Protein AF-A0A382W3X2-F1 (afdb_monomer)

InterPro domains:
  IPR037257 Type II secretion system protein GspE, N-terminal superfamily [SSF160246] (9-71)

Organism: NCBI:txid408172

Radius of gyration: 11.91 Å; Cα contacts (8 Å, |Δi|>4): 45; chains: 1; bounding box: 30×22×30 Å

Mean predicted aligned error: 6.75 Å

Foldseek 3Di:
DPPDDLVVLVVLVVLCCVVVLDPPVCLVVLVVCCVVVVHGSVVSCVVVVSDDPVVSVVSCCVVVVDDPPPD

Secondary structure (DSSP, 8-state):
-----HHHHHHHHHHHHHTTSS-TTHHHHHHHHHHHTT--HHHHHHHTTS--HHHHHHHHHHHH-------

Sequence (71 aa):
MLKISRESEVNLINILIDQDVISGKDLSSIKKLSIEGEKSQLEAVFELKLTDEDKILDLLVKDQSLEIIDL

pLDDT: mean 79.29, std 13.74, range [39.28, 91.38]

Solvent-accessible surface area (backbone atoms only — not comparable to full-atom values): 4256 Å² total; per-residue (Å²): 132,88,89,67,53,75,67,57,46,54,51,49,54,50,50,34,38,76,70,69,56,40,54,80,73,51,49,57,54,21,51,48,45,11,64,77,63,78,42,51,52,66,57,29,35,48,74,69,62,58,55,54,70,68,59,53,50,53,46,48,35,70,73,65,73,45,79,85,77,85,127

Nearest PDB structures (foldseek):
  5htl-assembly1_B  TM=8.077E-01  e=1.769E-01  Vibrio cholerae
  6ejf-assembly1_M  TM=7.632E-01  e=3.793E+00  Thermus thermophilus HB8
  2fus-assembly1_A-2  TM=7.088E-01  e=2.606E+00  Escherichia coli
  7lko-assembly2_A  TM=6.879E-01  e=4.298E+00  Xanthomonas citri pv. citri str. 306
  7lkm-assembly2_B  TM=6.746E-01  e=4.576E+00  Xanthomonas citri pv. citri str. 306

Structure (mmCIF, N/CA/C/O backbone):
data_AF-A0A382W3X2-F1
#
_entry.id   AF-A0A382W3X2-F1
#
loop_
_atom_site.group_PDB
_atom_site.id
_atom_site.type_symbol
_atom_site.label_atom_id
_atom_site.label_alt_id
_atom_site.label_comp_id
_atom_site.label_asym_id
_atom_site.label_entity_id
_atom_site.label_seq_id
_atom_site.pdbx_PDB_ins_code
_atom_site.Cartn_x
_atom_site.Cartn_y
_atom_site.Cartn_z
_atom_site.occupancy
_atom_site.B_iso_or_equiv
_atom_site.auth_seq_id
_atom_site.auth_comp_id
_atom_site.auth_asym_id
_atom_site.auth_atom_id
_atom_site.pdbx_PDB_model_num
ATOM 1 N N . MET A 1 1 ? 11.071 -9.838 3.883 1.00 50.75 1 MET A N 1
ATOM 2 C CA . MET A 1 1 ? 10.602 -8.461 4.156 1.00 50.75 1 MET A CA 1
ATOM 3 C C . MET A 1 1 ? 11.409 -7.499 3.311 1.00 50.75 1 MET A C 1
ATOM 5 O O . MET A 1 1 ? 12.579 -7.264 3.606 1.00 50.75 1 MET A O 1
ATOM 9 N N . LEU A 1 2 ? 10.800 -7.012 2.232 1.00 55.12 2 LEU A N 1
ATOM 10 C CA . LEU A 1 2 ? 11.353 -5.981 1.359 1.00 55.12 2 LEU A CA 1
ATOM 11 C C . LEU A 1 2 ? 11.790 -4.772 2.204 1.00 55.12 2 LEU A C 1
ATOM 13 O O . LEU A 1 2 ? 10.961 -4.085 2.795 1.00 55.12 2 LEU A O 1
ATOM 17 N N . LYS A 1 3 ? 13.101 -4.526 2.304 1.00 54.34 3 LYS A N 1
ATOM 18 C CA . LYS A 1 3 ? 13.634 -3.312 2.938 1.00 54.34 3 LYS A CA 1
ATOM 19 C C . LYS A 1 3 ? 13.542 -2.163 1.939 1.00 54.34 3 LYS A C 1
ATOM 21 O O . LYS A 1 3 ? 14.524 -1.841 1.277 1.00 54.34 3 LYS A O 1
ATOM 26 N N . ILE A 1 4 ? 12.360 -1.572 1.817 1.00 67.81 4 ILE A N 1
ATOM 27 C CA . ILE A 1 4 ? 12.153 -0.378 0.995 1.00 67.81 4 ILE A CA 1
ATOM 28 C C . ILE A 1 4 ? 12.212 0.881 1.860 1.00 67.81 4 ILE A C 1
ATOM 30 O O . ILE A 1 4 ? 11.872 0.865 3.042 1.00 67.81 4 ILE A O 1
ATOM 34 N N . SER A 1 5 ? 12.717 1.972 1.287 1.00 75.19 5 SER A N 1
ATOM 35 C CA . SER A 1 5 ? 12.748 3.263 1.976 1.00 75.19 5 SER A CA 1
ATOM 36 C C . SER A 1 5 ? 11.329 3.824 2.128 1.00 75.19 5 SER A C 1
ATOM 38 O O . SER A 1 5 ? 10.448 3.493 1.335 1.00 75.19 5 SER A O 1
ATOM 40 N N . ARG A 1 6 ? 11.111 4.731 3.091 1.00 74.75 6 ARG A N 1
ATOM 41 C CA . ARG A 1 6 ? 9.809 5.408 3.259 1.00 74.75 6 ARG A CA 1
ATOM 42 C C . ARG A 1 6 ? 9.345 6.123 1.984 1.00 74.75 6 ARG A C 1
ATOM 44 O O . ARG A 1 6 ? 8.155 6.163 1.707 1.00 74.75 6 ARG A O 1
ATOM 51 N N . GLU A 1 7 ? 10.273 6.683 1.210 1.00 78.50 7 GLU A N 1
ATOM 52 C CA . GLU A 1 7 ? 9.967 7.347 -0.063 1.00 78.50 7 GLU A CA 1
ATOM 53 C C . GLU A 1 7 ? 9.510 6.340 -1.127 1.00 78.50 7 GLU A C 1
ATOM 55 O O . GLU A 1 7 ? 8.485 6.542 -1.777 1.00 78.50 7 GLU A O 1
ATOM 60 N N . SER A 1 8 ? 10.222 5.215 -1.243 1.00 77.44 8 SER A N 1
ATOM 61 C CA . SER A 1 8 ? 9.846 4.107 -2.128 1.00 77.44 8 SER A CA 1
ATOM 62 C C . SER A 1 8 ? 8.476 3.529 -1.768 1.00 77.44 8 SER A C 1
ATOM 64 O O . SER A 1 8 ? 7.714 3.166 -2.657 1.00 77.44 8 SER A O 1
ATOM 66 N N . GLU A 1 9 ? 8.145 3.481 -0.478 1.00 81.31 9 GLU A N 1
ATOM 67 C CA . GLU A 1 9 ? 6.834 3.064 0.019 1.00 81.31 9 GLU A CA 1
ATOM 68 C C . GLU A 1 9 ? 5.707 3.971 -0.472 1.00 81.31 9 GLU A C 1
ATOM 70 O O . GLU A 1 9 ? 4.725 3.491 -1.034 1.00 81.31 9 GLU A O 1
ATOM 75 N N . VAL A 1 10 ? 5.860 5.288 -0.301 1.00 83.69 10 VAL A N 1
ATOM 76 C CA . VAL A 1 10 ? 4.864 6.263 -0.765 1.00 83.69 10 VAL A CA 1
ATOM 77 C C . VAL A 1 10 ? 4.692 6.163 -2.278 1.00 83.69 10 VAL A C 1
ATOM 79 O O . VAL A 1 10 ? 3.562 6.189 -2.765 1.00 83.69 10 VAL A O 1
ATOM 82 N N . ASN A 1 11 ? 5.793 6.000 -3.016 1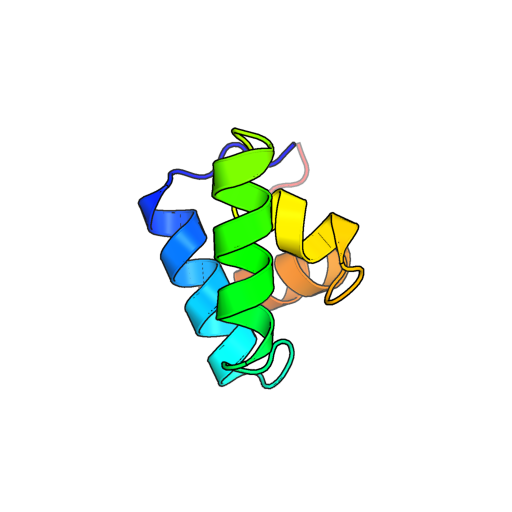.00 82.81 11 ASN A N 1
ATOM 83 C CA . ASN A 1 11 ? 5.734 5.811 -4.460 1.00 82.81 11 ASN A CA 1
ATOM 84 C C . ASN A 1 11 ? 4.956 4.542 -4.835 1.00 82.81 11 ASN A C 1
ATOM 86 O O . ASN A 1 11 ? 4.107 4.577 -5.719 1.00 82.81 11 ASN A O 1
ATOM 90 N N . LEU A 1 12 ? 5.182 3.442 -4.115 1.00 83.94 12 LEU A N 1
ATOM 91 C CA . LEU A 1 12 ? 4.472 2.191 -4.346 1.00 83.94 12 LEU A CA 1
ATOM 92 C C . LEU A 1 12 ? 2.965 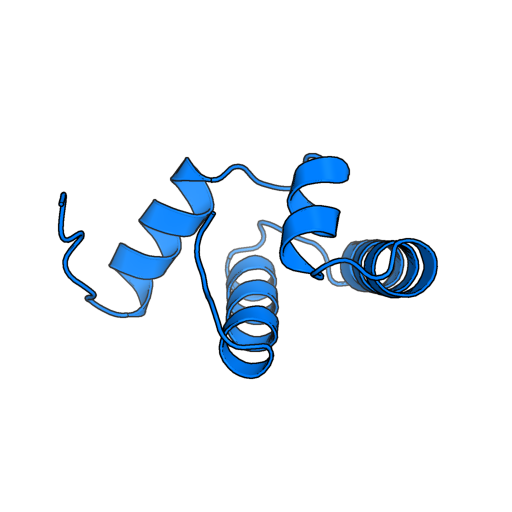2.322 -4.095 1.00 83.94 12 LEU A C 1
ATOM 94 O O . LEU A 1 12 ? 2.162 1.830 -4.880 1.00 83.94 12 LEU A O 1
ATOM 98 N N . ILE A 1 13 ? 2.571 3.021 -3.028 1.00 86.50 13 ILE A N 1
ATOM 99 C CA . ILE A 1 13 ? 1.159 3.302 -2.746 1.00 86.50 13 ILE A CA 1
ATOM 100 C C . ILE A 1 13 ? 0.526 4.124 -3.875 1.00 86.50 13 ILE A C 1
ATOM 102 O O . ILE A 1 13 ? -0.604 3.837 -4.262 1.00 86.50 13 ILE A O 1
ATOM 106 N N . ASN A 1 14 ? 1.244 5.103 -4.432 1.00 85.94 14 ASN A N 1
ATOM 107 C CA . ASN A 1 14 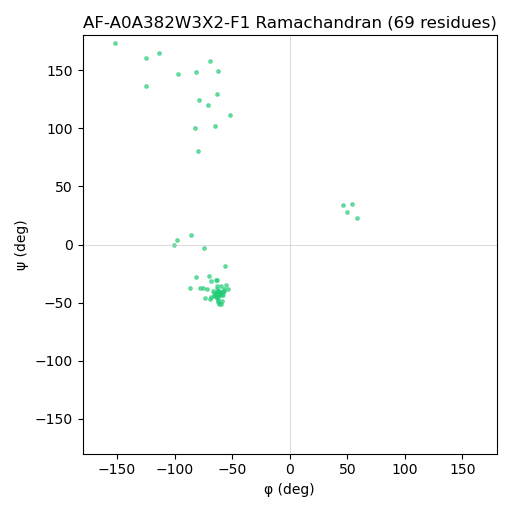? 0.753 5.873 -5.578 1.00 85.94 14 ASN A CA 1
ATOM 108 C C . ASN A 1 14 ? 0.579 4.989 -6.821 1.00 85.94 14 ASN A C 1
ATOM 110 O O . ASN A 1 14 ? -0.480 5.036 -7.435 1.00 85.94 14 ASN A O 1
ATOM 114 N N . ILE A 1 15 ? 1.549 4.119 -7.130 1.00 85.31 15 ILE A N 1
ATOM 115 C CA . ILE A 1 15 ? 1.441 3.151 -8.238 1.00 85.31 15 ILE A CA 1
ATOM 116 C C . ILE A 1 15 ? 0.221 2.245 -8.041 1.00 85.31 15 ILE A C 1
ATOM 118 O O 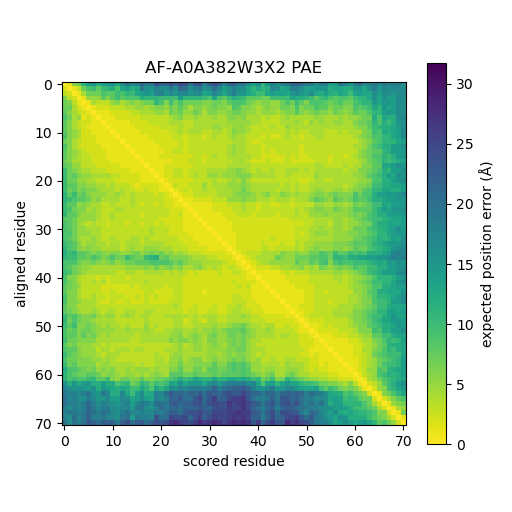. ILE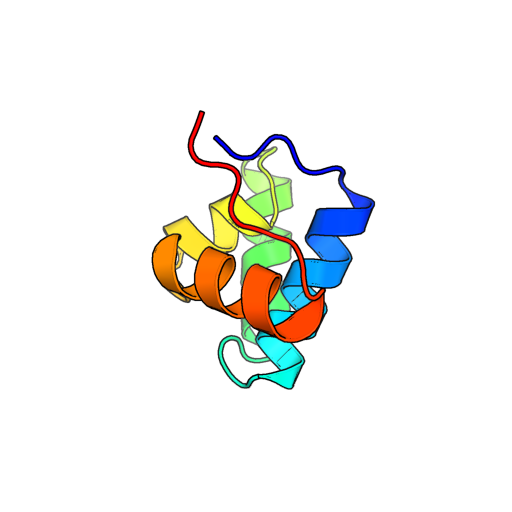 A 1 15 ? -0.544 2.013 -8.971 1.00 85.31 15 ILE A O 1
ATOM 122 N N . LEU A 1 16 ? -0.002 1.755 -6.822 1.00 87.50 16 LEU A N 1
ATOM 123 C CA . LEU A 1 16 ? -1.153 0.907 -6.511 1.00 87.50 16 LEU A CA 1
ATOM 124 C C . LEU A 1 16 ? -2.492 1.639 -6.694 1.00 87.50 16 LEU A C 1
ATOM 126 O O . LEU A 1 16 ? -3.481 1.004 -7.057 1.00 87.50 16 LEU A O 1
ATOM 130 N N . ILE A 1 17 ? -2.533 2.955 -6.480 1.00 89.12 17 ILE A N 1
ATOM 131 C CA . ILE A 1 17 ? -3.709 3.782 -6.776 1.00 89.12 17 ILE A CA 1
ATOM 132 C C . ILE A 1 17 ? -3.869 3.974 -8.288 1.00 89.12 17 ILE A C 1
ATOM 134 O O . ILE A 1 17 ? -4.966 3.787 -8.809 1.00 89.12 17 ILE A O 1
ATOM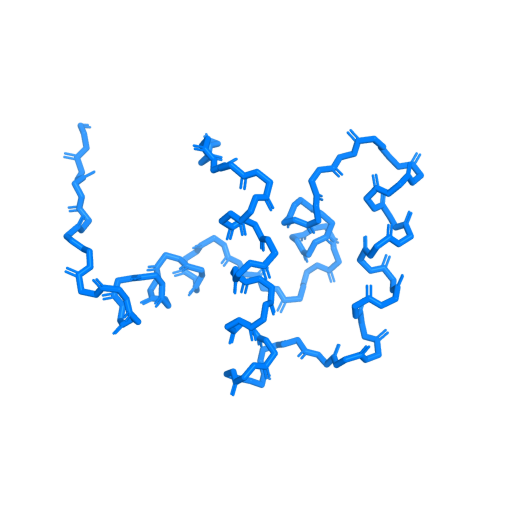 138 N N . ASP A 1 18 ? -2.788 4.291 -9.001 1.00 88.56 18 ASP A N 1
ATOM 139 C CA . ASP A 1 18 ? -2.808 4.513 -10.454 1.00 88.56 18 ASP A CA 1
ATOM 140 C C . ASP A 1 18 ? -3.200 3.249 -11.235 1.00 88.56 18 ASP A C 1
ATOM 142 O O . ASP A 1 18 ? -3.826 3.326 -12.292 1.00 88.56 18 ASP A O 1
ATOM 146 N N . GLN A 1 19 ? -2.861 2.075 -10.698 1.00 85.44 19 GLN A N 1
ATOM 147 C CA . GLN A 1 19 ? -3.236 0.767 -11.241 1.00 85.44 19 GLN A CA 1
ATOM 148 C C . GLN A 1 19 ? -4.618 0.282 -10.764 1.00 85.44 19 GLN A C 1
ATOM 150 O O . GLN A 1 19 ? -4.972 -0.870 -11.015 1.00 85.44 19 GLN A O 1
ATOM 155 N N . ASP A 1 20 ? -5.389 1.131 -10.073 1.00 88.25 20 ASP A N 1
ATOM 156 C CA . ASP A 1 20 ? -6.730 0.835 -9.539 1.00 88.25 20 ASP A CA 1
ATOM 157 C C . ASP A 1 20 ? -6.758 -0.368 -8.563 1.00 88.25 20 ASP A C 1
ATOM 159 O O . ASP A 1 20 ? -7.786 -1.003 -8.344 1.00 88.25 20 ASP A O 1
ATOM 163 N N . VAL A 1 21 ? -5.615 -0.705 -7.951 1.00 88.06 21 VAL A N 1
ATOM 164 C CA . VAL A 1 21 ? -5.515 -1.778 -6.943 1.00 88.06 21 VAL A CA 1
ATOM 165 C C . VAL A 1 21 ? -6.040 -1.295 -5.594 1.00 88.06 21 VAL A C 1
ATOM 167 O O . VAL A 1 21 ? -6.679 -2.051 -4.864 1.00 88.06 21 VAL A O 1
ATOM 170 N N . ILE A 1 22 ? -5.771 -0.031 -5.260 1.00 89.69 22 ILE A N 1
ATOM 171 C CA . ILE A 1 22 ? -6.204 0.601 -4.013 1.00 89.69 22 ILE A CA 1
ATOM 172 C C . ILE A 1 22 ? -6.989 1.868 -4.342 1.00 89.69 22 ILE A C 1
ATOM 174 O O . ILE A 1 22 ? -6.555 2.684 -5.153 1.00 89.69 22 ILE A O 1
ATOM 178 N N . SER A 1 23 ? -8.112 2.101 -3.662 1.00 88.69 23 SER A N 1
ATOM 179 C CA . SER A 1 23 ? -8.825 3.368 -3.804 1.00 88.69 23 SER A CA 1
ATOM 180 C C . SER A 1 23 ? -8.189 4.459 -2.941 1.00 88.69 23 SER A C 1
ATOM 182 O O . SER A 1 23 ? -7.762 4.224 -1.810 1.00 88.69 23 SER A O 1
ATOM 184 N N . GLY A 1 24 ? -8.245 5.716 -3.390 1.00 85.31 24 GLY A N 1
ATOM 185 C CA . GLY A 1 24 ? -7.847 6.863 -2.562 1.00 85.31 24 GLY A CA 1
ATOM 186 C C . GLY A 1 24 ? -8.605 6.962 -1.224 1.00 85.31 24 GLY A C 1
ATOM 187 O O . GLY A 1 24 ? -8.130 7.606 -0.292 1.00 85.31 24 GLY A O 1
ATOM 188 N N . LYS A 1 25 ? -9.761 6.295 -1.094 1.00 88.12 25 LYS A N 1
ATOM 189 C CA . LYS A 1 25 ? -10.491 6.153 0.178 1.00 88.12 25 LYS A CA 1
ATOM 190 C C . LYS A 1 25 ? -9.792 5.198 1.148 1.00 88.12 25 LYS A C 1
ATOM 192 O O . LYS A 1 25 ? -9.742 5.474 2.346 1.00 88.12 25 LYS A O 1
ATOM 197 N N . ASP A 1 26 ? -9.218 4.117 0.632 1.00 90.06 26 ASP A N 1
ATOM 198 C CA . ASP A 1 26 ? -8.488 3.126 1.424 1.00 90.06 26 ASP A CA 1
ATOM 199 C C . ASP A 1 26 ? -7.165 3.700 1.938 1.00 90.06 26 ASP A C 1
ATOM 201 O O . ASP A 1 26 ? -6.718 3.343 3.027 1.00 90.06 26 ASP A O 1
ATOM 205 N N . LEU A 1 27 ? -6.586 4.679 1.228 1.00 88.62 27 LEU A N 1
ATOM 206 C CA . LEU A 1 27 ? -5.386 5.404 1.658 1.00 88.62 27 LEU A CA 1
ATOM 207 C C . LEU A 1 27 ? -5.529 6.004 3.065 1.00 88.62 27 LEU A C 1
ATOM 209 O O . LEU A 1 27 ? -4.571 5.998 3.841 1.00 88.62 27 LEU A O 1
ATOM 213 N N . SER A 1 28 ? -6.712 6.522 3.411 1.00 89.44 28 SER A N 1
ATOM 214 C CA . SER A 1 28 ? -6.976 7.048 4.754 1.00 89.44 28 SER A CA 1
ATOM 215 C C . SER A 1 28 ? -6.903 5.950 5.817 1.00 89.44 28 SER A C 1
ATOM 217 O O . SER A 1 28 ? -6.296 6.164 6.866 1.00 89.44 28 SER A O 1
ATOM 219 N N . SER A 1 29 ? -7.461 4.771 5.530 1.00 91.19 29 SER A N 1
ATOM 220 C CA . SER A 1 29 ? -7.398 3.599 6.411 1.00 91.19 29 SER A CA 1
ATOM 221 C C . SER A 1 29 ? -5.967 3.085 6.554 1.00 91.19 29 SER A C 1
ATOM 223 O O . SER A 1 29 ? -5.519 2.855 7.674 1.00 91.19 29 SER A O 1
ATOM 225 N N . ILE A 1 30 ? -5.223 2.995 5.446 1.00 90.00 30 ILE A N 1
ATOM 226 C CA . ILE A 1 30 ? -3.814 2.573 5.413 1.00 90.00 30 ILE A CA 1
ATOM 227 C C . ILE A 1 30 ? -2.951 3.504 6.270 1.00 90.00 30 ILE A C 1
ATOM 229 O O . ILE A 1 30 ? -2.216 3.043 7.140 1.00 90.00 30 ILE A O 1
ATOM 233 N N . LYS A 1 31 ? -3.060 4.826 6.064 1.00 89.44 31 LYS A N 1
ATOM 234 C CA . LYS A 1 31 ? -2.315 5.824 6.851 1.00 89.44 31 LYS A CA 1
ATOM 235 C C . LYS A 1 31 ? -2.641 5.723 8.333 1.00 89.44 31 LYS A C 1
ATOM 237 O O . LYS A 1 31 ? -1.735 5.778 9.157 1.00 89.44 31 LYS A O 1
ATOM 242 N N . LYS A 1 32 ? -3.921 5.560 8.667 1.00 91.38 32 LYS A N 1
ATOM 243 C CA . LYS A 1 32 ? -4.351 5.414 10.055 1.00 91.38 32 LYS A CA 1
ATOM 244 C C . LYS A 1 32 ? -3.747 4.159 10.694 1.00 91.38 32 LYS A C 1
ATOM 246 O O . LYS A 1 32 ? -3.131 4.279 11.745 1.00 91.38 32 LYS A O 1
ATOM 251 N N . LEU A 1 33 ? -3.840 3.003 10.032 1.00 90.75 33 LEU A N 1
ATOM 252 C CA . LEU A 1 33 ? -3.275 1.741 10.524 1.00 90.75 33 LEU A CA 1
ATOM 253 C C . LEU A 1 33 ? -1.746 1.803 10.670 1.00 90.75 33 LEU A C 1
ATOM 255 O O . LEU A 1 33 ? -1.194 1.265 11.626 1.00 90.75 33 LEU A O 1
ATOM 259 N N . SER A 1 34 ? -1.072 2.449 9.715 1.00 87.31 34 SER A N 1
ATOM 260 C CA . SER A 1 34 ? 0.379 2.654 9.725 1.00 87.31 34 SER A CA 1
ATOM 261 C C . SER A 1 34 ? 0.817 3.495 10.926 1.00 87.31 34 SER A C 1
ATOM 263 O O . SER A 1 34 ? 1.751 3.118 11.629 1.00 87.31 34 SER A O 1
ATOM 265 N N . ILE A 1 35 ? 0.099 4.588 11.213 1.00 87.81 35 ILE A N 1
ATOM 266 C CA . ILE A 1 35 ? 0.383 5.458 12.362 1.00 87.81 35 ILE A CA 1
ATOM 267 C C . ILE A 1 35 ? 0.054 4.752 13.683 1.00 87.81 35 ILE A C 1
ATOM 269 O O . ILE A 1 35 ? 0.860 4.787 14.606 1.00 87.81 35 ILE A O 1
ATOM 273 N N . GLU A 1 36 ? -1.115 4.112 13.784 1.00 89.19 36 GLU A N 1
ATOM 274 C CA . GLU A 1 36 ? -1.568 3.452 15.019 1.00 89.19 36 GLU A CA 1
ATOM 275 C C . GLU A 1 36 ? -0.732 2.214 15.369 1.00 89.19 36 GLU A C 1
ATOM 277 O O . GLU A 1 36 ? -0.563 1.906 16.546 1.00 89.19 36 GLU A O 1
ATOM 282 N N . GLY A 1 37 ? -0.214 1.506 14.363 1.00 78.44 37 GLY A N 1
ATOM 283 C CA . GLY A 1 37 ? 0.594 0.301 14.544 1.00 78.44 37 GLY A CA 1
ATOM 284 C C . GLY A 1 37 ? 2.106 0.515 14.469 1.00 78.44 37 GLY A C 1
ATOM 285 O O . GLY A 1 37 ? 2.820 -0.481 14.476 1.00 78.44 37 GLY A O 1
ATOM 286 N N . GLU A 1 38 ? 2.580 1.762 14.328 1.00 83.44 38 GLU A N 1
ATOM 287 C CA . GLU A 1 38 ? 3.991 2.107 14.047 1.00 83.44 38 GLU A CA 1
ATOM 288 C C . GLU A 1 38 ? 4.623 1.262 12.922 1.00 83.44 38 GLU A C 1
ATOM 290 O O . GLU A 1 38 ? 5.814 0.945 12.931 1.00 83.44 38 GLU A O 1
ATOM 295 N N . LYS A 1 39 ? 3.807 0.899 11.934 1.00 87.31 39 LYS A N 1
ATOM 296 C CA .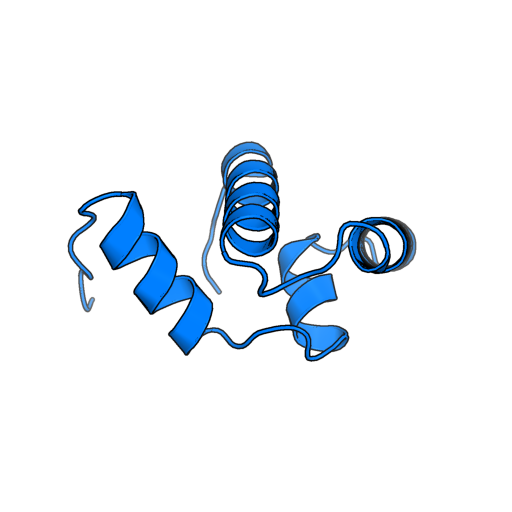 LYS A 1 39 ? 4.168 0.002 10.835 1.00 87.31 39 LYS A CA 1
ATOM 297 C C . LYS A 1 39 ? 4.182 0.733 9.509 1.00 87.31 39 LYS A C 1
ATOM 299 O O . LYS A 1 39 ? 3.656 1.843 9.375 1.00 87.31 39 LYS A O 1
ATOM 304 N N . SER A 1 40 ? 4.786 0.101 8.518 1.00 86.75 40 SER A N 1
ATOM 305 C CA . SER A 1 40 ? 4.800 0.629 7.159 1.00 86.75 40 SER A CA 1
ATOM 306 C C . SER A 1 40 ? 3.367 0.730 6.604 1.00 86.75 40 SER A C 1
ATOM 308 O O . SER A 1 40 ? 2.464 -0.032 6.972 1.00 86.75 40 SER A O 1
ATOM 310 N N . GLN A 1 41 ? 3.128 1.706 5.732 1.00 87.69 41 GLN A N 1
ATOM 311 C CA . GLN A 1 41 ? 1.895 1.774 4.951 1.00 87.69 41 GLN A CA 1
ATOM 312 C C . GLN A 1 41 ? 1.713 0.488 4.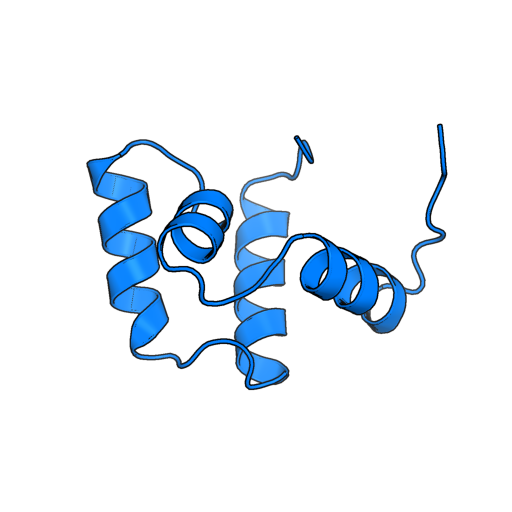146 1.00 87.69 41 GLN A C 1
ATOM 314 O O . GLN A 1 41 ? 0.595 -0.007 4.066 1.00 87.69 41 GLN A O 1
ATOM 319 N N . LEU A 1 42 ? 2.801 -0.077 3.615 1.00 86.31 42 LEU A N 1
ATOM 320 C CA . LEU A 1 42 ? 2.781 -1.342 2.885 1.00 86.31 42 LEU A CA 1
ATOM 321 C C . LEU A 1 42 ? 2.236 -2.501 3.730 1.00 86.31 42 LEU A C 1
ATOM 323 O O . LEU A 1 42 ? 1.333 -3.214 3.294 1.00 86.31 42 LEU A O 1
ATOM 327 N N . GLU A 1 43 ? 2.731 -2.655 4.961 1.00 87.44 43 GLU A N 1
ATOM 328 C CA . GLU A 1 43 ? 2.204 -3.643 5.911 1.00 87.44 43 GLU A CA 1
ATOM 329 C C . GLU A 1 43 ? 0.717 -3.417 6.182 1.00 87.44 43 GLU A C 1
ATOM 331 O O . GLU A 1 43 ? -0.056 -4.371 6.205 1.00 87.44 43 GLU A O 1
ATOM 336 N N . ALA A 1 44 ? 0.289 -2.160 6.319 1.00 90.38 44 ALA A N 1
ATOM 337 C CA . ALA A 1 44 ? -1.125 -1.843 6.465 1.00 90.38 44 ALA A CA 1
ATOM 338 C C . ALA A 1 44 ? -1.956 -2.234 5.226 1.00 90.38 44 ALA A C 1
ATOM 340 O O . ALA A 1 44 ? -3.082 -2.697 5.390 1.00 90.38 44 ALA A O 1
ATOM 341 N N . VAL A 1 45 ? -1.424 -2.112 4.003 1.00 89.25 45 VAL A N 1
ATOM 342 C CA . VAL A 1 45 ? -2.107 -2.587 2.781 1.00 89.25 45 VAL A CA 1
ATOM 343 C C . VAL A 1 45 ? -2.299 -4.104 2.811 1.00 89.25 45 VAL A C 1
ATOM 345 O O . VAL A 1 45 ? -3.400 -4.585 2.526 1.00 89.25 45 VAL A O 1
ATOM 348 N N . PHE A 1 46 ? -1.253 -4.847 3.181 1.00 87.50 46 PHE A N 1
ATOM 349 C CA . PHE A 1 46 ? -1.305 -6.307 3.282 1.00 87.50 46 PHE A CA 1
ATOM 350 C C . PHE A 1 46 ? -2.255 -6.774 4.386 1.00 87.50 46 PHE A C 1
ATOM 352 O O . PHE A 1 46 ? -3.051 -7.688 4.179 1.00 87.50 46 PHE A O 1
ATOM 359 N N . GLU A 1 47 ? -2.240 -6.116 5.547 1.00 88.62 47 GLU A N 1
ATOM 360 C CA . GLU A 1 47 ? -3.174 -6.421 6.635 1.00 88.62 47 GLU A CA 1
ATOM 361 C C . GLU A 1 47 ? -4.631 -6.153 6.255 1.00 88.62 47 GLU A C 1
ATOM 363 O O . GLU A 1 47 ? -5.520 -6.930 6.611 1.00 88.62 47 GLU A O 1
ATOM 368 N N . LEU A 1 48 ? -4.878 -5.078 5.503 1.00 88.94 48 LEU A N 1
ATOM 369 C CA . LEU A 1 48 ? -6.198 -4.767 4.957 1.00 88.94 48 LEU A CA 1
ATOM 370 C C . LEU A 1 48 ? -6.580 -5.670 3.773 1.00 88.94 48 LEU A C 1
ATOM 372 O O . LEU A 1 48 ? -7.704 -5.564 3.282 1.00 88.94 48 LEU A O 1
ATOM 376 N N . LYS A 1 49 ? -5.683 -6.569 3.336 1.00 88.19 49 LYS A N 1
ATOM 377 C CA . LYS A 1 49 ? -5.869 -7.497 2.208 1.00 88.19 49 LYS A CA 1
ATOM 378 C C . LYS A 1 49 ? -6.276 -6.792 0.912 1.00 88.19 49 LYS A C 1
ATOM 380 O O . LYS A 1 49 ? -7.078 -7.311 0.138 1.00 88.19 49 LYS A O 1
ATOM 385 N N . LEU A 1 50 ? -5.748 -5.589 0.699 1.00 88.31 50 LEU A N 1
ATOM 386 C CA . LEU A 1 50 ? -6.025 -4.794 -0.502 1.00 88.31 50 LEU A CA 1
ATOM 387 C C . LEU A 1 50 ? -5.158 -5.249 -1.685 1.00 88.31 50 LEU A C 1
ATOM 389 O O . LEU A 1 50 ? -5.557 -5.132 -2.839 1.00 88.31 50 LEU A O 1
ATOM 393 N N . THR A 1 51 ? -3.976 -5.795 -1.401 1.00 87.38 51 THR A N 1
ATOM 394 C CA . THR A 1 51 ? -3.081 -6.404 -2.387 1.00 87.38 51 THR A CA 1
ATOM 395 C C . THR A 1 51 ? -2.227 -7.481 -1.721 1.00 87.38 51 THR A C 1
ATOM 397 O O . THR A 1 51 ? -2.236 -7.607 -0.496 1.00 87.38 51 THR A O 1
ATOM 400 N N . ASP A 1 52 ? -1.463 -8.207 -2.532 1.00 85.50 52 ASP A N 1
ATOM 401 C CA . ASP A 1 52 ? -0.581 -9.296 -2.117 1.00 85.50 52 ASP A CA 1
ATOM 402 C C . ASP A 1 52 ? 0.852 -9.043 -2.606 1.00 85.50 52 ASP A C 1
ATOM 404 O O . ASP A 1 52 ? 1.078 -8.250 -3.526 1.00 85.50 52 ASP A O 1
ATOM 408 N N . GLU A 1 53 ? 1.829 -9.706 -1.982 1.00 82.69 53 GLU A N 1
ATOM 409 C CA . GLU A 1 53 ? 3.257 -9.517 -2.279 1.00 82.69 53 GLU A CA 1
ATOM 410 C C . GLU A 1 53 ? 3.573 -9.790 -3.757 1.00 82.69 53 GLU A C 1
ATOM 412 O O . GLU A 1 53 ? 4.264 -8.992 -4.387 1.00 82.69 53 GLU A O 1
ATOM 417 N N . ASP A 1 54 ? 2.964 -10.825 -4.344 1.00 84.00 54 ASP A N 1
ATOM 418 C CA . ASP A 1 54 ? 3.140 -11.183 -5.757 1.00 84.00 54 ASP A CA 1
ATOM 419 C C . ASP A 1 54 ? 2.692 -10.066 -6.708 1.00 84.00 54 ASP A C 1
ATOM 421 O O . ASP A 1 54 ? 3.381 -9.755 -7.676 1.00 84.00 54 ASP A O 1
ATOM 425 N N . LYS A 1 55 ? 1.554 -9.417 -6.423 1.00 83.06 55 LYS A N 1
ATOM 426 C CA . LYS A 1 55 ? 1.063 -8.293 -7.238 1.00 83.06 55 LYS A CA 1
ATOM 427 C C . LYS A 1 55 ? 1.980 -7.088 -7.131 1.00 83.06 55 LYS A C 1
ATOM 429 O O . LYS A 1 55 ? 2.203 -6.400 -8.121 1.00 83.06 55 LYS A O 1
ATOM 434 N N . ILE A 1 56 ? 2.481 -6.811 -5.930 1.00 81.88 56 ILE A N 1
ATOM 435 C CA . ILE A 1 56 ? 3.424 -5.713 -5.719 1.00 81.88 56 ILE A CA 1
ATOM 436 C C . ILE A 1 56 ? 4.721 -5.977 -6.478 1.00 81.88 56 ILE A C 1
ATOM 438 O O . ILE A 1 56 ? 5.237 -5.068 -7.127 1.00 81.88 56 ILE A O 1
ATOM 442 N N . LEU A 1 57 ? 5.223 -7.209 -6.418 1.00 80.19 57 LEU A N 1
ATOM 443 C CA . LEU A 1 57 ? 6.420 -7.611 -7.138 1.00 80.19 57 LEU A CA 1
ATOM 444 C C . LEU A 1 57 ? 6.215 -7.480 -8.652 1.00 80.19 57 LEU A C 1
ATOM 446 O O . LEU A 1 57 ? 7.031 -6.845 -9.313 1.00 80.19 57 LEU A O 1
ATOM 450 N N . ASP A 1 58 ? 5.100 -7.987 -9.183 1.00 82.12 58 ASP A N 1
ATOM 451 C CA . ASP A 1 58 ? 4.769 -7.885 -10.610 1.00 82.12 58 ASP A CA 1
ATOM 452 C C . ASP A 1 58 ? 4.660 -6.419 -11.062 1.00 82.12 58 ASP A C 1
ATOM 454 O O . ASP A 1 58 ? 5.214 -6.036 -12.091 1.00 82.12 58 ASP A O 1
ATOM 458 N N . LEU A 1 59 ? 4.036 -5.554 -10.254 1.00 79.56 59 LEU A N 1
ATOM 459 C CA . LEU A 1 59 ? 3.955 -4.117 -10.532 1.00 79.56 59 LEU A CA 1
ATOM 460 C C . LEU A 1 59 ? 5.319 -3.427 -10.511 1.00 79.56 59 LEU A C 1
ATOM 462 O O . LEU A 1 59 ? 5.602 -2.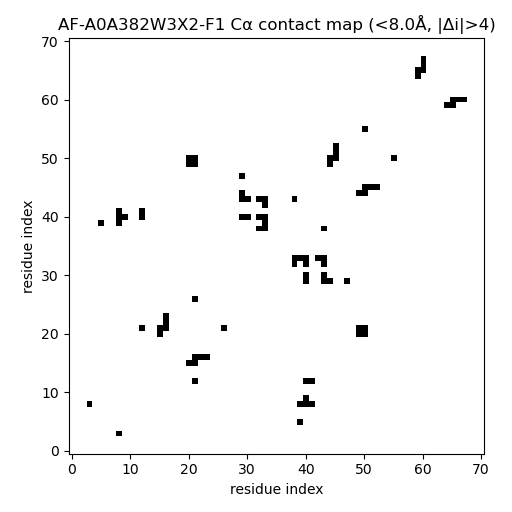629 -11.399 1.00 79.56 59 LEU A O 1
ATOM 466 N N . LEU A 1 60 ? 6.175 -3.734 -9.536 1.00 74.50 60 LEU A N 1
ATOM 467 C CA . LEU A 1 60 ? 7.527 -3.173 -9.457 1.00 74.50 60 LEU A CA 1
ATOM 468 C C . LEU A 1 60 ? 8.374 -3.550 -10.673 1.00 74.50 60 LEU A C 1
ATOM 470 O O . LEU A 1 60 ? 9.073 -2.704 -11.231 1.00 74.50 60 LEU A O 1
ATOM 474 N N . VAL A 1 61 ? 8.276 -4.807 -11.099 1.00 75.00 61 VAL A N 1
ATOM 475 C CA . VAL A 1 61 ? 8.967 -5.327 -12.285 1.00 75.00 61 VAL A CA 1
ATOM 476 C C . VAL A 1 61 ? 8.467 -4.629 -13.543 1.00 75.00 61 VAL A C 1
ATOM 478 O O . VAL A 1 61 ? 9.259 -4.229 -14.398 1.00 75.00 61 VAL A O 1
ATOM 481 N N . LYS A 1 62 ? 7.149 -4.437 -13.637 1.00 72.12 62 LYS A N 1
ATOM 482 C CA . LYS A 1 62 ? 6.490 -3.857 -14.807 1.00 72.12 62 LYS A CA 1
ATOM 483 C C . LYS A 1 62 ? 6.679 -2.342 -14.923 1.00 72.12 62 LYS A C 1
ATOM 485 O O . LYS A 1 62 ? 6.844 -1.853 -16.036 1.00 72.12 62 LYS A O 1
ATOM 490 N N . ASP A 1 63 ? 6.668 -1.618 -13.804 1.00 64.94 63 ASP A N 1
ATOM 491 C CA . ASP A 1 63 ? 6.743 -0.151 -13.768 1.00 64.94 63 ASP A CA 1
ATOM 492 C C . ASP A 1 63 ? 8.191 0.366 -13.765 1.00 64.94 63 ASP A C 1
ATOM 494 O O . ASP A 1 63 ? 8.503 1.347 -14.437 1.00 64.94 63 ASP A O 1
ATOM 498 N N . GLN A 1 64 ? 9.118 -0.319 -13.079 1.00 55.66 64 GLN A N 1
ATOM 499 C CA . GLN A 1 64 ? 10.511 0.143 -12.970 1.00 55.66 64 GLN A CA 1
ATOM 500 C C . GLN A 1 64 ? 11.495 -0.564 -13.910 1.00 55.66 64 GLN A C 1
ATOM 502 O O . GLN A 1 64 ? 12.679 -0.231 -13.889 1.00 55.66 64 GLN A O 1
ATOM 507 N N . SER A 1 65 ? 11.054 -1.529 -14.732 1.00 54.78 65 SER A N 1
ATOM 508 C CA . SER A 1 65 ? 11.970 -2.405 -15.495 1.00 54.78 65 SER A CA 1
ATOM 509 C C . SER A 1 65 ? 13.066 -3.019 -14.606 1.00 54.78 65 SER A C 1
ATOM 511 O O . SER A 1 65 ? 14.181 -3.270 -15.062 1.00 54.78 65 SER A O 1
ATOM 513 N N . LEU A 1 66 ? 12.777 -3.193 -13.313 1.00 53.50 66 LEU A N 1
ATOM 514 C CA . LEU A 1 66 ? 13.713 -3.756 -12.353 1.00 53.50 66 LEU A CA 1
ATOM 515 C C . LEU A 1 66 ? 13.721 -5.271 -12.531 1.00 53.50 66 LEU A C 1
ATOM 517 O O . LEU A 1 66 ? 12.678 -5.919 -12.452 1.00 53.50 66 LEU A O 1
ATOM 521 N N . GLU A 1 67 ? 14.902 -5.836 -12.771 1.00 44.03 67 GLU A N 1
ATOM 522 C CA . GLU A 1 67 ? 15.088 -7.283 -12.787 1.00 44.03 67 GLU A CA 1
ATOM 523 C C . GLU A 1 67 ? 14.784 -7.854 -11.395 1.00 44.03 67 GLU A C 1
ATOM 525 O O . GLU A 1 67 ? 15.315 -7.381 -10.386 1.00 44.03 67 GLU A O 1
ATOM 530 N N . ILE A 1 68 ? 13.933 -8.884 -11.338 1.00 52.06 68 ILE A N 1
ATOM 531 C CA . ILE A 1 68 ? 13.789 -9.712 -10.138 1.00 52.06 68 ILE A CA 1
ATOM 532 C C . ILE A 1 68 ? 15.129 -10.425 -9.950 1.00 52.06 68 ILE A C 1
ATOM 534 O O . ILE A 1 68 ? 15.429 -11.383 -10.660 1.00 52.06 68 ILE A O 1
ATOM 538 N N . ILE A 1 69 ? 15.955 -9.949 -9.021 1.00 46.41 69 ILE A N 1
ATOM 539 C CA . ILE A 1 69 ? 17.141 -10.691 -8.599 1.00 46.41 69 ILE A CA 1
ATOM 540 C C . ILE A 1 69 ? 16.664 -11.709 -7.567 1.00 46.41 69 ILE A C 1
ATOM 542 O O . ILE A 1 69 ? 16.418 -11.358 -6.413 1.00 46.41 69 ILE A O 1
ATOM 546 N N . ASP A 1 70 ? 16.496 -12.952 -8.008 1.00 44.91 70 ASP A N 1
ATOM 547 C CA . ASP A 1 70 ? 16.344 -14.094 -7.110 1.00 44.91 70 ASP A CA 1
ATOM 548 C C . ASP A 1 70 ? 17.712 -14.347 -6.452 1.00 44.91 70 ASP A C 1
ATOM 550 O O . ASP A 1 70 ? 18.718 -14.493 -7.156 1.00 44.91 70 ASP A O 1
ATOM 554 N N . LEU A 1 71 ? 17.769 -14.262 -5.118 1.00 39.28 71 LEU A N 1
ATOM 555 C CA . LEU A 1 71 ? 19.011 -14.282 -4.332 1.00 39.28 71 LEU A CA 1
ATOM 556 C C . LEU A 1 71 ? 19.403 -15.704 -3.914 1.00 39.28 71 LEU A C 1
ATOM 558 O O . LEU A 1 71 ? 18.563 -16.380 -3.278 1.00 39.28 71 LEU A O 1
#